Protein AF-A0ABD4KVR2-F1 (afdb_monomer_lite)

Sequence (107 aa):
NLKIDCLVRREITDPDKLQYAKDMGFPDYYLGIDYIGAKKAGKRIHWLAPSTYPVIEMILERVKELTNKQRALLIYYRESDFTYFLPDAIRELPEDEVESRELVGHV

Organism: Vibrio anguillarum (NCBI:txid55601)

Structure (mmCIF, N/CA/C/O backbone):
data_AF-A0ABD4KVR2-F1
#
_entry.id   AF-A0ABD4KVR2-F1
#
loop_
_atom_site.group_PDB
_atom_site.id
_atom_site.type_symbol
_atom_site.label_atom_id
_atom_site.label_alt_id
_atom_site.label_comp_id
_atom_site.label_asym_id
_atom_site.label_entity_id
_atom_site.label_seq_id
_atom_site.pdbx_PDB_ins_code
_atom_site.Cartn_x
_atom_site.Cartn_y
_atom_site.Cartn_z
_atom_site.occupancy
_atom_site.B_iso_or_equiv
_atom_site.auth_seq_id
_atom_site.auth_comp_id
_atom_site.auth_asym_id
_atom_site.auth_atom_id
_atom_site.pdbx_PDB_model_num
ATOM 1 N N . ASN A 1 1 ? 9.067 9.219 -6.908 1.00 49.88 1 ASN A N 1
ATOM 2 C CA . ASN A 1 1 ? 9.244 8.094 -5.966 1.00 49.88 1 ASN A CA 1
ATOM 3 C C . ASN A 1 1 ? 7.998 7.206 -6.006 1.00 49.88 1 ASN A C 1
ATOM 5 O O . ASN A 1 1 ? 6.921 7.700 -5.684 1.00 49.88 1 ASN A O 1
ATOM 9 N N . LEU A 1 2 ? 8.086 5.963 -6.503 1.00 55.44 2 LEU A N 1
ATOM 10 C CA . LEU A 1 2 ? 6.950 5.023 -6.468 1.00 55.44 2 LEU A CA 1
ATOM 11 C C . LEU A 1 2 ? 6.776 4.608 -5.011 1.00 55.44 2 LEU A C 1
ATOM 13 O O . LEU A 1 2 ? 7.577 3.833 -4.506 1.00 55.44 2 LEU A O 1
ATOM 17 N N . LYS A 1 3 ? 5.771 5.146 -4.316 1.00 64.31 3 LYS A N 1
ATOM 18 C CA . LYS A 1 3 ? 5.496 4.707 -2.948 1.00 64.31 3 LYS A CA 1
ATOM 19 C C . LYS A 1 3 ? 5.120 3.226 -2.984 1.00 64.31 3 LYS A C 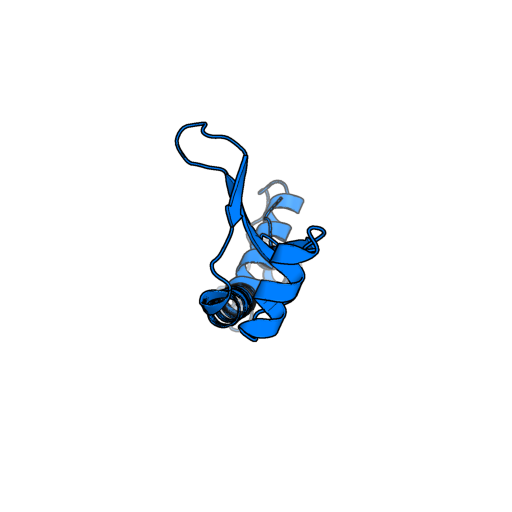1
ATOM 21 O O . LYS A 1 3 ? 4.084 2.854 -3.532 1.00 64.31 3 LYS A O 1
ATOM 26 N N . ILE A 1 4 ? 6.018 2.394 -2.472 1.00 70.12 4 ILE A N 1
ATOM 27 C CA . ILE A 1 4 ? 5.790 0.964 -2.259 1.00 70.12 4 ILE A CA 1
ATOM 28 C C . ILE A 1 4 ? 5.076 0.775 -0.925 1.00 70.12 4 ILE A C 1
ATOM 30 O O . ILE A 1 4 ? 4.204 -0.081 -0.813 1.00 70.12 4 ILE A O 1
ATOM 34 N N . ASP A 1 5 ? 5.401 1.616 0.057 1.00 82.50 5 ASP A N 1
ATOM 35 C CA . ASP A 1 5 ? 4.769 1.589 1.362 1.00 82.50 5 ASP A CA 1
ATOM 36 C C . ASP A 1 5 ? 3.833 2.783 1.547 1.00 82.50 5 ASP A C 1
ATOM 38 O O . ASP A 1 5 ? 4.260 3.937 1.636 1.00 82.50 5 ASP A O 1
ATOM 42 N N . CYS A 1 6 ? 2.535 2.499 1.516 1.00 90.94 6 CYS A N 1
ATOM 43 C CA . CYS A 1 6 ? 1.483 3.464 1.809 1.00 90.94 6 CYS A CA 1
ATOM 44 C C . CYS A 1 6 ? 0.823 3.203 3.164 1.00 90.94 6 CYS A C 1
ATOM 46 O O . CYS A 1 6 ? -0.004 4.015 3.572 1.00 90.94 6 CYS A O 1
ATOM 48 N N . LEU A 1 7 ? 1.162 2.116 3.868 1.00 94.31 7 LEU A N 1
ATOM 49 C CA . LEU A 1 7 ? 0.580 1.859 5.179 1.00 94.31 7 LEU A CA 1
ATOM 50 C C . LEU A 1 7 ? 1.259 2.714 6.239 1.00 94.31 7 LEU A C 1
ATOM 52 O O . LEU A 1 7 ? 2.479 2.835 6.302 1.00 94.31 7 LEU A O 1
ATOM 56 N N . VAL A 1 8 ? 0.437 3.298 7.098 1.00 95.50 8 VAL A N 1
ATOM 57 C CA . VAL A 1 8 ? 0.861 4.078 8.252 1.00 95.50 8 VAL A CA 1
ATOM 58 C C . VAL A 1 8 ? 0.318 3.388 9.488 1.00 95.50 8 VAL A C 1
ATOM 60 O O . VAL A 1 8 ? -0.896 3.257 9.634 1.00 95.50 8 VAL A O 1
ATOM 63 N N . ARG A 1 9 ? 1.215 2.977 10.384 1.00 96.12 9 ARG A N 1
ATOM 64 C CA . ARG A 1 9 ? 0.865 2.478 11.717 1.00 96.12 9 ARG A CA 1
ATOM 65 C C . ARG A 1 9 ? 1.131 3.568 12.747 1.00 96.12 9 ARG A C 1
ATOM 67 O O . ARG A 1 9 ? 2.155 4.248 12.669 1.00 96.12 9 ARG A O 1
ATOM 74 N N . ARG A 1 10 ? 0.202 3.766 13.680 1.00 96.56 10 ARG A N 1
ATOM 75 C CA . ARG A 1 10 ? 0.364 4.681 14.818 1.00 96.56 10 ARG A CA 1
ATOM 76 C C . ARG A 1 10 ? -0.147 4.041 16.088 1.00 96.56 10 ARG A C 1
ATOM 78 O O . ARG A 1 10 ? -1.212 3.442 16.078 1.00 96.56 10 ARG A O 1
ATOM 85 N N . GLU A 1 11 ? 0.581 4.236 17.170 1.00 96.38 11 GLU A N 1
ATOM 86 C CA . GLU A 1 11 ? 0.170 3.797 18.498 1.00 96.38 11 GLU A CA 1
ATOM 87 C C . GLU A 1 11 ? -1.124 4.492 18.951 1.00 96.38 11 GLU A C 1
ATOM 89 O O . GLU A 1 11 ? -1.368 5.665 18.635 1.00 96.38 11 GLU A O 1
ATOM 94 N N . ILE A 1 12 ? -1.956 3.765 19.699 1.00 96.81 12 ILE A N 1
ATOM 95 C CA . ILE A 1 12 ? -3.082 4.344 20.430 1.00 96.81 12 ILE A CA 1
ATOM 96 C C . ILE A 1 12 ? -2.559 4.871 21.771 1.00 96.81 12 ILE A C 1
ATOM 98 O O . ILE A 1 12 ? -2.374 4.113 22.715 1.00 96.81 12 ILE A O 1
ATOM 102 N N . THR A 1 13 ? -2.345 6.183 21.867 1.00 96.44 13 THR A N 1
ATOM 103 C CA . THR A 1 13 ? -1.815 6.821 23.090 1.00 96.44 13 THR A CA 1
ATOM 104 C C . THR A 1 13 ? -2.888 7.166 24.125 1.00 96.44 13 THR A C 1
ATOM 106 O O . THR A 1 13 ? -2.569 7.524 25.253 1.00 96.44 13 THR A O 1
ATOM 109 N N . ASP A 1 14 ? -4.160 7.122 23.731 1.00 96.75 14 ASP A N 1
ATOM 110 C CA . ASP A 1 14 ? -5.317 7.389 24.586 1.00 96.75 14 ASP A CA 1
ATOM 111 C C . ASP A 1 14 ? -5.680 6.106 25.365 1.00 96.75 14 ASP A C 1
ATOM 113 O O . ASP A 1 14 ? -6.045 5.112 24.723 1.00 96.75 14 ASP A O 1
ATOM 117 N N . PRO A 1 15 ? -5.570 6.093 26.710 1.00 97.12 15 PRO A N 1
ATOM 118 C CA . PRO A 1 15 ? -5.787 4.889 27.513 1.00 97.12 15 PRO A CA 1
ATOM 119 C C . PRO A 1 15 ? -7.186 4.289 27.358 1.00 97.12 15 PRO A C 1
ATOM 121 O O . PRO A 1 15 ? -7.311 3.066 27.306 1.00 97.12 15 PRO A O 1
ATOM 124 N N . ASP A 1 16 ? -8.219 5.124 27.223 1.00 97.38 16 ASP A N 1
ATOM 125 C CA . ASP A 1 16 ? -9.605 4.661 27.112 1.00 97.38 16 ASP A CA 1
ATOM 126 C C . ASP A 1 16 ? -9.820 3.953 25.770 1.00 97.38 16 ASP A C 1
ATOM 128 O O . ASP A 1 16 ? -10.433 2.886 25.695 1.00 97.38 16 ASP A O 1
ATOM 132 N N . LYS A 1 17 ? -9.245 4.500 24.691 1.00 95.56 17 LYS A N 1
ATOM 133 C CA . LYS A 1 17 ? -9.306 3.879 23.357 1.00 95.56 17 LYS A CA 1
ATOM 134 C C . LYS A 1 17 ? -8.479 2.606 23.273 1.00 95.56 17 LYS A C 1
ATOM 136 O O . LYS A 1 17 ? -8.885 1.664 22.594 1.00 95.56 17 LYS A O 1
ATOM 141 N N . LEU A 1 18 ? -7.328 2.578 23.942 1.00 96.88 18 LEU A N 1
ATOM 142 C CA . LEU A 1 18 ? -6.487 1.390 24.008 1.00 96.88 18 LEU A CA 1
ATOM 143 C C . LEU A 1 18 ? -7.195 0.270 24.778 1.00 96.88 18 LEU A C 1
ATOM 145 O O . LEU A 1 18 ? -7.165 -0.880 24.343 1.00 96.88 18 LEU A O 1
ATOM 149 N N . GLN A 1 19 ? -7.856 0.598 25.891 1.00 97.31 19 GLN A N 1
ATOM 150 C CA . GLN A 1 19 ? -8.642 -0.370 26.649 1.00 97.31 19 GLN A CA 1
ATOM 151 C C . GLN A 1 19 ? -9.819 -0.895 25.822 1.00 97.31 19 GLN A C 1
ATOM 153 O O . GLN A 1 19 ? -9.968 -2.105 25.692 1.00 97.31 19 GLN A O 1
ATOM 158 N N . TYR A 1 20 ? -10.566 -0.012 25.156 1.00 95.44 20 TYR A N 1
ATOM 159 C CA . TYR A 1 20 ? -11.644 -0.413 24.250 1.00 95.44 20 TYR A CA 1
ATOM 160 C C . TYR A 1 20 ? -11.167 -1.358 23.135 1.00 95.44 20 TYR A C 1
ATOM 162 O O . TYR A 1 20 ? -11.833 -2.346 22.825 1.00 95.44 20 TYR A O 1
ATOM 170 N N . ALA A 1 21 ? -10.007 -1.080 22.527 1.00 94.69 21 ALA A N 1
ATOM 171 C CA . ALA A 1 21 ? -9.436 -1.952 21.504 1.00 94.69 21 ALA A CA 1
ATOM 172 C C . ALA A 1 21 ? -9.152 -3.355 22.061 1.00 94.69 21 ALA A C 1
ATOM 174 O O . ALA A 1 21 ? -9.540 -4.341 21.439 1.00 94.69 21 ALA A O 1
ATOM 175 N N . LYS A 1 22 ? -8.557 -3.448 23.257 1.00 95.31 22 LYS A N 1
ATOM 176 C CA . LYS A 1 22 ? -8.303 -4.727 23.938 1.00 95.31 22 LYS A CA 1
ATOM 177 C C . LYS A 1 22 ? -9.595 -5.480 24.244 1.00 95.31 22 LYS A C 1
ATOM 179 O O . LYS A 1 22 ? -9.675 -6.668 23.946 1.00 95.31 22 LYS A O 1
ATOM 184 N N . ASP A 1 23 ? -10.601 -4.789 24.774 1.00 97.00 23 ASP A N 1
ATOM 185 C CA . ASP A 1 23 ? -11.894 -5.383 25.133 1.00 97.00 23 ASP A CA 1
ATOM 186 C C . ASP A 1 23 ? -12.609 -5.978 23.906 1.00 97.00 23 ASP A C 1
ATOM 188 O O . ASP A 1 23 ? -13.290 -6.997 24.006 1.00 97.00 23 ASP A O 1
ATOM 192 N N . MET A 1 24 ? -12.407 -5.375 22.730 1.00 94.44 24 MET A N 1
ATOM 193 C CA . MET A 1 24 ? -12.960 -5.835 21.451 1.00 94.44 24 MET A CA 1
ATOM 194 C C . MET A 1 24 ? -12.051 -6.817 20.692 1.00 94.44 24 MET A C 1
ATOM 196 O O . MET A 1 24 ? -12.413 -7.265 19.603 1.00 94.44 24 MET A O 1
ATOM 200 N N . GLY A 1 25 ? -10.867 -7.147 21.220 1.00 94.56 25 GLY A N 1
ATOM 201 C CA . GLY A 1 25 ? -9.878 -7.982 20.528 1.00 94.56 25 GLY A CA 1
ATOM 202 C C . GLY A 1 25 ? -9.279 -7.328 19.274 1.00 94.56 25 GLY A C 1
ATOM 203 O O . GLY A 1 25 ? -8.841 -8.023 18.357 1.00 94.56 25 GLY A O 1
ATOM 204 N N . PHE A 1 26 ? -9.290 -5.997 19.199 1.00 94.94 26 PHE A N 1
ATOM 205 C CA . PHE A 1 26 ? -8.690 -5.223 18.117 1.00 94.94 26 PHE A CA 1
ATOM 206 C C . PHE A 1 26 ? -7.198 -4.951 18.359 1.00 94.94 26 PHE A C 1
ATOM 208 O O . PHE A 1 26 ? -6.739 -4.975 19.502 1.00 94.94 26 PHE A O 1
ATOM 215 N N . PRO A 1 27 ? -6.431 -4.646 17.295 1.00 94.25 27 PRO A N 1
ATOM 216 C CA . PRO A 1 27 ? -5.040 -4.232 17.433 1.00 94.25 27 PRO A CA 1
ATOM 217 C C . PRO A 1 27 ? -4.881 -2.952 18.263 1.00 94.25 27 PRO A C 1
ATOM 219 O O . PRO A 1 27 ? -5.727 -2.058 18.224 1.00 94.25 27 PRO A O 1
ATOM 222 N N . ASP A 1 28 ? -3.746 -2.831 18.946 1.00 95.44 28 ASP A N 1
ATOM 223 C CA . ASP A 1 28 ? -3.356 -1.693 19.793 1.00 95.44 28 ASP A CA 1
ATOM 224 C C . ASP A 1 28 ? -2.795 -0.492 19.004 1.00 95.44 28 ASP A C 1
ATOM 226 O O . ASP A 1 28 ? -2.169 0.417 19.557 1.00 95.44 28 ASP A O 1
ATOM 230 N N . TYR A 1 29 ? -3.054 -0.455 17.695 1.00 96.88 29 TYR A N 1
ATOM 231 C CA . TYR A 1 29 ? -2.591 0.586 16.790 1.00 96.88 29 TYR A CA 1
ATOM 232 C C . TYR A 1 29 ? -3.663 0.992 15.769 1.00 96.88 29 TYR A C 1
ATOM 234 O O . TYR A 1 29 ? -4.522 0.217 15.338 1.00 96.88 29 TYR A O 1
ATOM 242 N N . TYR A 1 30 ? -3.566 2.236 15.310 1.00 97.38 30 TYR A N 1
ATOM 243 C CA . TYR A 1 30 ? -4.265 2.719 14.128 1.00 97.38 30 TYR A CA 1
ATOM 244 C C . TYR A 1 30 ? -3.508 2.312 12.868 1.00 97.38 30 TYR A C 1
ATOM 246 O O . TYR A 1 30 ? -2.312 2.590 12.744 1.00 97.38 30 TYR A O 1
ATOM 254 N N . LEU A 1 31 ? -4.216 1.722 11.907 1.00 97.44 31 LEU A N 1
ATOM 255 C CA . LEU A 1 31 ? -3.719 1.485 10.556 1.00 97.44 31 LEU A CA 1
ATOM 256 C C . LEU A 1 31 ? -4.383 2.464 9.589 1.00 97.44 31 LEU A C 1
ATOM 258 O O . LEU A 1 31 ? -5.599 2.661 9.615 1.00 97.44 31 LEU A O 1
ATOM 262 N N . GLY A 1 32 ? -3.591 3.078 8.719 1.00 96.62 32 GLY A N 1
ATOM 263 C CA . GLY A 1 32 ? -4.093 3.976 7.690 1.00 96.62 32 GLY A CA 1
ATOM 264 C C . GLY A 1 32 ? -3.357 3.835 6.368 1.00 96.62 32 GLY A C 1
ATOM 265 O O . GLY A 1 32 ? -2.256 3.297 6.312 1.00 96.62 32 GLY A O 1
ATOM 266 N N . ILE A 1 33 ? -3.969 4.349 5.304 1.00 94.56 33 ILE A N 1
ATOM 267 C CA . ILE A 1 33 ? -3.393 4.393 3.956 1.00 94.56 33 ILE A CA 1
ATOM 268 C C . ILE A 1 33 ? -3.044 5.847 3.620 1.00 94.56 33 ILE A C 1
ATOM 270 O O . ILE A 1 33 ? -3.936 6.693 3.572 1.00 94.56 33 ILE A O 1
ATOM 274 N N . ASP A 1 34 ? -1.765 6.142 3.384 1.00 92.88 34 ASP A N 1
ATOM 275 C CA . ASP A 1 34 ? -1.245 7.427 2.898 1.00 92.88 34 ASP A CA 1
ATOM 276 C C . ASP A 1 34 ? -1.386 7.526 1.370 1.00 92.88 34 ASP A C 1
ATOM 278 O O . ASP A 1 34 ? -0.751 6.778 0.621 1.00 92.88 34 ASP A O 1
ATOM 282 N N . TYR A 1 35 ? -2.191 8.480 0.900 1.00 89.00 35 TYR A N 1
ATOM 283 C CA . TYR A 1 35 ? -2.447 8.713 -0.522 1.00 89.00 35 TYR A CA 1
ATOM 284 C C . TYR A 1 35 ? -2.514 10.207 -0.869 1.00 89.00 35 TYR A C 1
ATOM 286 O O . TYR A 1 35 ? -2.649 11.085 -0.012 1.00 89.00 35 TYR A O 1
ATOM 294 N N . ILE A 1 36 ? -2.411 10.503 -2.166 1.00 88.19 36 ILE A N 1
ATOM 295 C CA . ILE A 1 36 ? -2.646 11.842 -2.715 1.00 88.19 36 ILE A CA 1
ATOM 296 C C . ILE A 1 36 ? -4.104 11.898 -3.163 1.00 88.19 36 ILE A C 1
ATOM 298 O O . ILE A 1 36 ? -4.514 11.154 -4.052 1.00 88.19 36 ILE A O 1
ATOM 302 N N . GLY A 1 37 ? -4.893 12.764 -2.532 1.00 83.69 37 GLY A N 1
ATOM 303 C CA . GLY A 1 37 ? -6.291 12.960 -2.883 1.00 83.69 37 GLY A CA 1
ATOM 304 C C . GLY A 1 37 ? -6.452 13.575 -4.274 1.00 83.69 37 GLY A C 1
ATOM 305 O O . GLY A 1 37 ? -5.627 14.371 -4.730 1.00 83.69 37 GLY A O 1
ATOM 306 N N . ALA A 1 38 ? -7.548 13.223 -4.945 1.00 84.50 38 ALA A N 1
ATOM 307 C CA . ALA A 1 38 ? -7.890 13.774 -6.252 1.00 84.50 38 ALA A CA 1
ATOM 308 C C . ALA A 1 38 ? -8.092 15.303 -6.204 1.00 84.50 38 ALA A C 1
ATOM 310 O O . ALA A 1 38 ? -8.306 15.891 -5.144 1.00 84.50 38 ALA A O 1
ATOM 311 N N . LYS A 1 39 ? -8.063 15.957 -7.373 1.00 85.19 39 LYS A N 1
ATOM 312 C CA . LYS A 1 39 ? -8.451 17.374 -7.549 1.00 85.19 39 LYS A CA 1
ATOM 313 C C . LYS A 1 39 ? -7.740 18.358 -6.601 1.00 85.19 39 LYS A C 1
ATOM 315 O O . LYS A 1 39 ? -8.371 19.250 -6.048 1.00 85.19 39 LYS A O 1
ATOM 320 N N . LYS A 1 40 ? -6.421 18.216 -6.419 1.00 75.81 40 LYS A N 1
ATOM 321 C CA . LYS A 1 40 ? -5.604 19.071 -5.530 1.00 75.81 40 LYS A CA 1
ATOM 322 C C . LYS A 1 40 ? -5.981 18.987 -4.039 1.00 75.81 40 LYS A C 1
ATOM 324 O O . LYS A 1 40 ? -5.587 19.855 -3.269 1.00 75.81 40 LYS A O 1
ATOM 329 N N . ALA A 1 41 ? -6.662 17.925 -3.597 1.00 80.94 41 ALA A N 1
ATOM 330 C CA . ALA A 1 41 ? -6.983 17.721 -2.179 1.00 80.94 41 ALA A CA 1
ATOM 331 C C . ALA A 1 41 ? -5.749 17.447 -1.290 1.00 80.94 41 ALA A C 1
ATOM 333 O O . ALA A 1 41 ? -5.863 17.400 -0.064 1.00 80.94 41 ALA A O 1
ATOM 334 N N . GLY A 1 42 ? -4.566 17.294 -1.893 1.00 88.31 42 GLY A N 1
ATOM 335 C CA . GLY A 1 42 ? -3.297 17.141 -1.191 1.00 88.31 42 GLY A CA 1
ATOM 336 C C . GLY A 1 42 ? -3.117 15.755 -0.575 1.00 88.31 42 GLY A C 1
ATOM 337 O O . GLY A 1 42 ? -3.825 14.803 -0.900 1.00 88.31 42 GLY A O 1
ATOM 338 N N . LYS A 1 43 ? -2.125 15.635 0.307 1.00 89.69 43 LYS A N 1
ATOM 339 C CA . LYS A 1 43 ? -1.797 14.384 0.999 1.00 89.69 43 LYS A CA 1
ATOM 340 C C . LYS A 1 43 ? -2.828 14.087 2.098 1.00 89.69 43 LYS A C 1
ATOM 342 O O . LYS A 1 43 ? -3.227 14.992 2.841 1.00 89.69 43 LYS A O 1
ATOM 347 N N . ARG A 1 44 ? -3.266 12.831 2.203 1.00 91.25 44 ARG A N 1
ATOM 348 C CA . ARG A 1 44 ? -4.268 12.356 3.170 1.00 91.25 44 ARG A CA 1
ATOM 349 C C . ARG A 1 44 ? -3.882 10.988 3.719 1.00 91.25 44 ARG A C 1
ATOM 351 O O . ARG A 1 44 ? -3.197 10.225 3.050 1.00 91.25 44 ARG A O 1
ATOM 358 N N . ILE A 1 45 ? -4.363 10.688 4.924 1.00 94.00 45 ILE A N 1
ATOM 359 C CA . ILE A 1 45 ? -4.347 9.337 5.487 1.00 94.00 45 ILE A CA 1
ATOM 360 C C . ILE A 1 45 ? -5.801 8.909 5.664 1.00 94.00 45 ILE A C 1
ATOM 362 O O . ILE A 1 45 ? -6.564 9.605 6.333 1.00 94.00 45 ILE A O 1
ATOM 366 N N . HIS A 1 46 ? -6.191 7.799 5.043 1.00 93.75 46 HIS A N 1
ATOM 367 C CA . HIS A 1 46 ? -7.476 7.157 5.305 1.00 93.75 46 HIS A CA 1
ATOM 368 C C . HIS A 1 46 ? -7.285 6.137 6.428 1.00 93.75 46 HIS A C 1
ATOM 370 O O . HIS A 1 46 ? -6.602 5.137 6.220 1.00 93.75 46 HIS A O 1
ATOM 376 N N . TRP A 1 47 ? -7.832 6.419 7.612 1.00 96.50 47 TRP A N 1
ATOM 377 C CA . TRP A 1 47 ? -7.791 5.509 8.759 1.00 96.50 47 TRP A CA 1
ATOM 378 C C . TRP A 1 47 ? -8.804 4.386 8.581 1.00 96.50 47 TRP A C 1
ATOM 380 O O . TRP A 1 47 ? -9.952 4.634 8.217 1.00 96.50 47 TRP A O 1
ATOM 390 N N . LEU A 1 48 ? -8.354 3.161 8.819 1.00 96.81 48 LEU A N 1
ATOM 391 C CA . LEU A 1 48 ? -9.114 1.949 8.562 1.00 96.81 48 LEU A CA 1
ATOM 392 C C . LEU A 1 48 ? -9.894 1.523 9.806 1.00 96.81 48 LEU A C 1
ATOM 394 O O . LEU A 1 48 ? -9.495 1.799 10.937 1.00 96.81 48 LEU A O 1
ATOM 398 N N . ALA A 1 49 ? -10.988 0.794 9.596 1.00 95.56 49 ALA A N 1
ATOM 399 C CA . ALA A 1 49 ? -11.645 0.082 10.684 1.00 95.56 49 ALA A CA 1
ATOM 400 C C . ALA A 1 49 ? -10.803 -1.152 11.075 1.00 95.56 49 ALA A C 1
ATOM 402 O O . ALA A 1 49 ? -10.366 -1.866 10.165 1.00 95.56 49 ALA A O 1
ATOM 403 N N . PRO A 1 50 ? -10.612 -1.461 12.373 1.00 95.38 50 PRO A N 1
ATOM 404 C CA . PRO A 1 50 ? -9.792 -2.593 12.829 1.00 95.38 50 PRO A CA 1
ATOM 405 C C . PRO A 1 50 ? -10.128 -3.936 12.173 1.00 95.38 50 PRO A C 1
ATOM 407 O O . PRO A 1 50 ? -9.237 -4.689 11.789 1.00 95.38 50 PRO A O 1
ATOM 410 N N . SER A 1 51 ? -11.416 -4.198 11.946 1.00 94.50 51 SER A N 1
ATOM 411 C CA . SER A 1 51 ? -11.902 -5.415 11.285 1.00 94.50 51 SER A CA 1
ATOM 412 C C . SER A 1 51 ? -11.409 -5.587 9.843 1.00 94.50 51 SER A C 1
ATOM 414 O O . SER A 1 51 ? -11.453 -6.691 9.306 1.00 94.50 51 SER A O 1
ATOM 416 N N . THR A 1 52 ? -10.930 -4.517 9.205 1.00 95.81 52 THR A N 1
ATOM 417 C CA . THR A 1 52 ? -10.448 -4.529 7.816 1.00 95.81 52 THR A CA 1
ATOM 418 C C . THR A 1 52 ? -8.935 -4.691 7.696 1.00 95.81 52 THR A C 1
ATOM 420 O O . THR A 1 52 ? -8.442 -4.881 6.585 1.00 95.81 52 THR A O 1
ATOM 423 N N . TYR A 1 53 ? -8.178 -4.636 8.798 1.00 95.75 53 TYR A N 1
ATOM 424 C CA . TYR A 1 53 ? -6.713 -4.646 8.724 1.00 95.75 53 TYR A CA 1
ATOM 425 C C . TYR A 1 53 ? -6.167 -5.897 8.016 1.00 95.75 53 TYR A C 1
ATOM 427 O O . TYR A 1 53 ? -5.411 -5.717 7.059 1.00 95.75 53 TYR A O 1
ATOM 435 N N . PRO A 1 54 ? -6.599 -7.135 8.355 1.00 95.06 54 PRO A N 1
ATOM 436 C CA . PRO A 1 54 ? -6.001 -8.334 7.763 1.00 95.06 54 PRO A CA 1
ATOM 437 C C . PRO A 1 54 ? -6.173 -8.398 6.242 1.00 95.06 54 PRO A C 1
ATOM 439 O O . PRO A 1 54 ? -5.246 -8.748 5.514 1.00 95.06 54 PRO A O 1
ATOM 442 N N . VAL A 1 55 ? -7.353 -8.016 5.740 1.00 96.19 55 VAL A N 1
ATOM 443 C CA . VAL A 1 55 ? -7.629 -8.043 4.298 1.00 96.19 55 VAL A CA 1
ATOM 444 C C . VAL A 1 55 ? -6.848 -6.960 3.555 1.00 96.19 55 VAL A C 1
ATOM 446 O O . VAL A 1 55 ? -6.335 -7.223 2.471 1.00 96.19 55 VAL A O 1
ATOM 449 N N . ILE A 1 56 ? -6.701 -5.764 4.131 1.00 95.62 56 ILE A N 1
ATOM 450 C CA . ILE A 1 56 ? -5.937 -4.678 3.506 1.00 95.62 56 ILE A CA 1
ATOM 451 C C . ILE A 1 56 ? -4.443 -5.007 3.461 1.00 95.62 56 ILE A C 1
ATOM 453 O O . ILE A 1 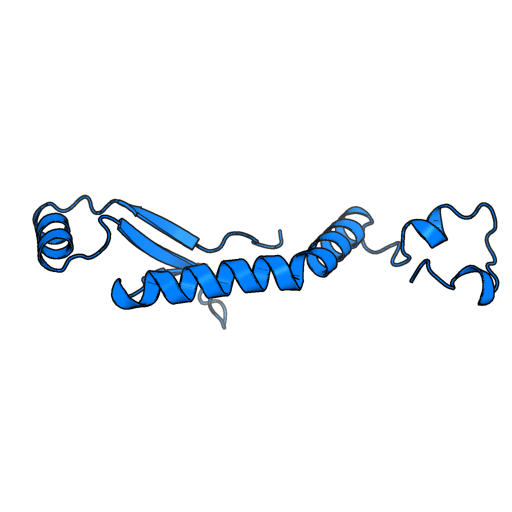56 ? -3.809 -4.793 2.426 1.00 95.62 56 ILE A O 1
ATOM 457 N N . GLU A 1 57 ? -3.881 -5.543 4.545 1.00 94.44 57 GLU A N 1
ATOM 458 C CA . GLU A 1 57 ? -2.476 -5.955 4.593 1.00 94.44 57 GLU A CA 1
ATOM 459 C C . GLU A 1 57 ? -2.189 -7.053 3.565 1.00 94.44 57 GLU A C 1
ATOM 461 O O . GLU A 1 57 ? -1.263 -6.904 2.765 1.00 94.44 57 GLU A O 1
ATOM 466 N N . MET A 1 58 ? -3.050 -8.074 3.498 1.00 96.31 58 MET A N 1
ATOM 467 C CA . MET A 1 58 ? -2.966 -9.131 2.489 1.00 96.31 58 MET A CA 1
ATOM 468 C C . MET A 1 58 ? -3.050 -8.568 1.064 1.00 96.31 58 MET A C 1
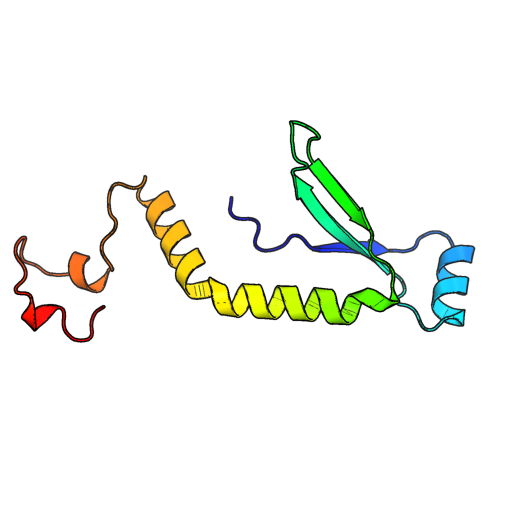ATOM 470 O O . MET A 1 58 ? -2.231 -8.917 0.218 1.00 96.31 58 MET A O 1
ATOM 474 N N . ILE A 1 59 ? -4.019 -7.690 0.766 1.00 95.12 59 ILE A N 1
ATOM 475 C CA . ILE A 1 59 ? -4.147 -7.080 -0.569 1.00 95.12 59 ILE A CA 1
ATOM 476 C C . ILE A 1 59 ? -2.866 -6.333 -0.933 1.00 95.12 59 ILE A C 1
ATOM 478 O O . ILE A 1 59 ? -2.370 -6.473 -2.052 1.00 95.12 59 ILE A O 1
ATOM 482 N N . LEU A 1 60 ? -2.318 -5.543 -0.009 1.00 92.75 60 LEU A N 1
ATOM 483 C CA 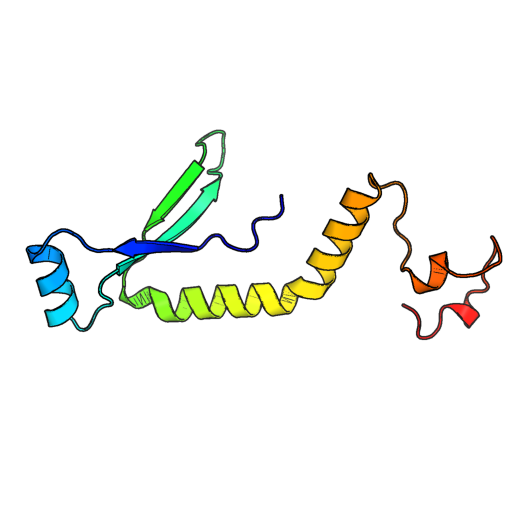. LEU A 1 60 ? -1.118 -4.769 -0.286 1.00 92.75 60 LEU A CA 1
ATOM 484 C C . LEU A 1 60 ? 0.093 -5.672 -0.536 1.00 92.75 60 LEU A C 1
ATOM 486 O O . LEU A 1 60 ? 0.852 -5.410 -1.466 1.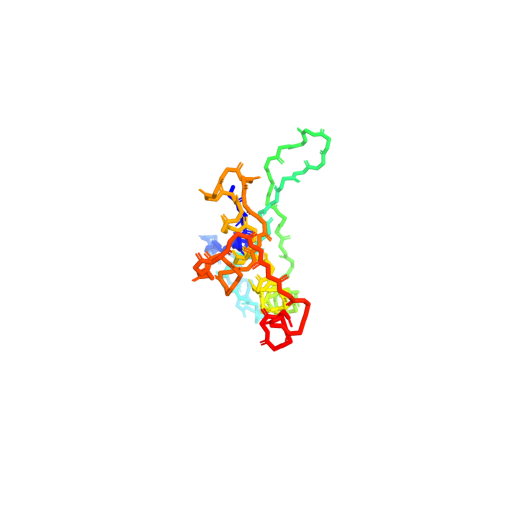00 92.75 60 LEU A O 1
ATOM 490 N N . GLU A 1 61 ? 0.264 -6.723 0.263 1.00 93.88 61 GLU A N 1
ATOM 491 C CA . GLU A 1 61 ? 1.309 -7.729 0.070 1.00 93.88 61 GLU A CA 1
ATOM 492 C C . GLU A 1 61 ? 1.187 -8.392 -1.307 1.00 93.88 61 GLU A C 1
ATOM 494 O O . GLU A 1 61 ? 2.129 -8.345 -2.098 1.00 93.88 61 GLU A O 1
ATOM 499 N N . ARG A 1 62 ? -0.006 -8.879 -1.668 1.00 95.81 62 ARG A N 1
ATOM 500 C CA . ARG A 1 62 ? -0.249 -9.501 -2.979 1.00 95.81 62 ARG A CA 1
ATOM 501 C C . ARG A 1 62 ? -0.018 -8.551 -4.144 1.00 95.81 62 ARG A C 1
ATOM 503 O O . ARG A 1 62 ? 0.566 -8.939 -5.151 1.00 95.81 62 ARG A O 1
ATOM 510 N N . VAL A 1 63 ? -0.435 -7.292 -4.026 1.00 93.12 63 VAL A N 1
ATOM 511 C CA . VAL A 1 63 ? -0.184 -6.285 -5.066 1.00 93.12 63 VAL A CA 1
ATOM 512 C C . VAL A 1 63 ? 1.310 -5.984 -5.179 1.00 93.12 63 VAL A C 1
ATOM 514 O O . VAL A 1 63 ? 1.809 -5.829 -6.296 1.00 93.12 63 VAL A O 1
ATOM 517 N N . LYS A 1 64 ? 2.047 -5.912 -4.062 1.00 91.44 64 LYS A N 1
ATOM 518 C CA . LYS A 1 64 ? 3.509 -5.739 -4.073 1.00 91.44 64 LYS A CA 1
ATOM 519 C C . LYS A 1 64 ? 4.192 -6.896 -4.801 1.00 91.44 64 LYS A C 1
ATOM 521 O O . LYS A 1 64 ? 4.999 -6.631 -5.687 1.00 91.44 64 LYS A O 1
ATOM 526 N N . GLU A 1 65 ? 3.824 -8.137 -4.491 1.00 94.19 65 GLU A N 1
ATOM 527 C CA . GLU A 1 65 ? 4.335 -9.338 -5.167 1.00 94.19 65 GLU A CA 1
ATOM 528 C C . GLU A 1 65 ? 4.034 -9.308 -6.671 1.00 94.19 65 GLU A C 1
ATOM 530 O O . GLU A 1 65 ? 4.949 -9.399 -7.493 1.00 94.19 65 GLU A O 1
ATOM 535 N N . LEU A 1 66 ? 2.764 -9.099 -7.036 1.00 95.50 66 LEU A N 1
ATOM 536 C CA . LEU A 1 66 ? 2.299 -9.119 -8.424 1.00 95.50 66 LEU A CA 1
ATOM 537 C C . LEU A 1 66 ? 2.974 -8.040 -9.280 1.00 95.50 66 LEU A C 1
ATOM 539 O O . LEU A 1 66 ? 3.265 -8.262 -10.453 1.00 95.50 66 LEU A O 1
ATOM 543 N N . THR A 1 67 ? 3.238 -6.870 -8.693 1.00 92.38 67 THR A N 1
ATOM 544 C CA . THR A 1 67 ? 3.795 -5.715 -9.414 1.00 92.38 67 THR A CA 1
ATOM 545 C C . THR A 1 67 ? 5.311 -5.571 -9.279 1.00 92.38 67 THR A C 1
ATOM 547 O O . THR A 1 67 ? 5.873 -4.614 -9.814 1.00 92.38 67 THR A O 1
ATOM 550 N N . ASN A 1 68 ? 6.001 -6.498 -8.604 1.00 91.19 68 ASN A N 1
ATOM 551 C CA . ASN A 1 68 ? 7.426 -6.367 -8.287 1.00 91.19 68 ASN A CA 1
ATOM 552 C C . ASN A 1 68 ? 8.298 -6.179 -9.544 1.00 91.19 68 ASN A C 1
ATOM 554 O O . ASN A 1 68 ? 9.010 -5.182 -9.665 1.00 91.19 68 ASN A O 1
ATOM 558 N N . LYS A 1 69 ? 8.167 -7.076 -10.533 1.00 88.94 69 LYS A N 1
ATOM 559 C CA . LYS A 1 69 ? 8.949 -7.011 -11.785 1.00 88.94 69 LYS A CA 1
ATOM 560 C C . LYS A 1 69 ? 8.724 -5.698 -12.543 1.00 88.94 69 LYS A C 1
ATOM 562 O O . LYS A 1 69 ? 9.671 -5.056 -12.981 1.00 88.94 69 LYS A O 1
ATOM 567 N N . GLN A 1 70 ? 7.468 -5.267 -12.649 1.00 88.75 70 GLN A N 1
ATOM 568 C CA . GLN A 1 70 ? 7.097 -4.025 -13.337 1.00 88.75 70 GLN A CA 1
ATOM 569 C C . GLN A 1 70 ? 7.642 -2.789 -12.611 1.00 88.75 70 GLN A C 1
ATOM 571 O O . GLN A 1 70 ? 8.065 -1.828 -13.247 1.00 88.75 70 GLN A O 1
ATOM 576 N N . ARG A 1 71 ? 7.654 -2.799 -11.272 1.00 89.19 71 ARG A N 1
ATOM 577 C CA . ARG A 1 71 ? 8.235 -1.714 -10.469 1.00 89.19 71 ARG A CA 1
ATOM 578 C C . ARG A 1 71 ? 9.746 -1.635 -10.633 1.00 89.19 71 ARG A C 1
ATOM 580 O O . ARG A 1 71 ? 10.240 -0.522 -10.779 1.00 89.19 71 ARG A O 1
ATOM 587 N N . ALA A 1 72 ? 10.445 -2.770 -10.635 1.00 87.38 72 ALA A N 1
ATOM 588 C CA . ALA A 1 72 ? 11.884 -2.820 -10.889 1.00 87.38 72 ALA A CA 1
ATOM 589 C C . ALA A 1 72 ? 12.219 -2.217 -12.261 1.00 87.38 72 ALA A C 1
ATOM 591 O O . ALA A 1 72 ? 13.060 -1.328 -12.357 1.00 87.38 72 ALA A O 1
ATOM 592 N N . LEU A 1 73 ? 11.459 -2.593 -13.292 1.00 87.06 73 LEU A N 1
ATOM 593 C CA . LEU A 1 73 ? 11.611 -2.045 -14.639 1.00 87.06 73 LEU A CA 1
ATOM 594 C C . LEU A 1 73 ? 11.358 -0.526 -14.696 1.00 87.06 73 LEU A C 1
ATOM 596 O O . LEU A 1 73 ? 12.121 0.219 -15.300 1.00 87.06 73 LEU A O 1
ATOM 600 N N . LEU A 1 74 ? 10.313 -0.033 -14.022 1.00 88.19 74 LEU A N 1
ATOM 601 C CA . LEU A 1 74 ? 10.026 1.406 -13.950 1.00 88.19 74 LEU A CA 1
ATOM 602 C C . LEU A 1 74 ? 11.087 2.204 -13.182 1.00 88.19 74 LEU A C 1
ATOM 604 O O . LEU A 1 74 ? 11.260 3.393 -13.454 1.00 88.19 74 LEU A O 1
ATOM 608 N N . ILE A 1 75 ? 11.726 1.598 -12.178 1.00 88.44 75 ILE A N 1
ATOM 609 C CA . ILE A 1 75 ? 12.851 2.209 -11.461 1.00 88.44 75 ILE A CA 1
ATOM 610 C C . ILE A 1 75 ? 14.029 2.345 -12.422 1.00 88.44 75 ILE A C 1
ATOM 612 O O . ILE A 1 75 ? 14.493 3.464 -12.615 1.00 88.44 75 ILE A O 1
ATOM 616 N N . TYR A 1 76 ? 14.393 1.260 -13.107 1.00 86.00 76 TYR A N 1
ATOM 617 C CA . TYR A 1 76 ? 15.445 1.254 -14.121 1.00 86.00 76 TYR A CA 1
ATOM 618 C C . TYR A 1 76 ? 15.230 2.333 -15.196 1.00 86.00 76 TYR A C 1
ATOM 620 O O . TYR A 1 76 ? 16.104 3.165 -15.430 1.00 86.00 76 TYR A O 1
ATOM 628 N N . TYR A 1 77 ? 14.029 2.420 -15.783 1.00 87.69 77 TYR A N 1
ATOM 629 C CA . TYR A 1 77 ? 13.745 3.446 -16.795 1.00 87.69 77 TYR A CA 1
ATOM 630 C C . TYR A 1 77 ? 13.925 4.865 -16.267 1.00 87.69 77 TYR A C 1
ATOM 632 O O . TYR A 1 77 ? 14.464 5.713 -16.972 1.00 87.69 77 TYR A O 1
ATOM 640 N N . ARG A 1 78 ? 13.522 5.135 -15.023 1.00 88.38 78 ARG A N 1
ATOM 641 C CA . ARG A 1 78 ? 13.725 6.457 -14.415 1.00 88.38 78 ARG A CA 1
ATOM 642 C C . ARG A 1 78 ? 15.188 6.762 -14.149 1.00 88.38 78 ARG A C 1
ATOM 644 O O . ARG A 1 78 ? 15.575 7.908 -14.307 1.00 88.38 78 ARG A O 1
ATOM 651 N N . GLU A 1 79 ? 15.967 5.772 -13.731 1.00 86.88 79 GLU A N 1
ATOM 652 C CA . GLU A 1 79 ? 17.410 5.927 -13.517 1.00 86.88 79 GLU A CA 1
ATOM 653 C C . GLU A 1 79 ? 18.156 6.162 -14.837 1.00 86.88 79 GLU A C 1
ATOM 655 O O . GLU A 1 79 ? 19.171 6.849 -14.848 1.00 86.88 79 GLU A O 1
ATOM 660 N N . SER A 1 80 ? 17.613 5.672 -15.955 1.00 85.56 80 SER A N 1
ATOM 661 C CA . SER A 1 80 ? 18.116 5.945 -17.307 1.00 85.56 80 SER A CA 1
ATOM 662 C C . SER A 1 80 ? 17.606 7.256 -17.932 1.00 85.56 80 SER A C 1
ATOM 664 O O . SER A 1 80 ? 17.793 7.464 -19.129 1.00 85.56 80 SER A O 1
ATOM 666 N N . ASP A 1 81 ? 16.882 8.108 -17.194 1.00 89.50 81 ASP A N 1
ATOM 667 C CA . ASP A 1 81 ? 16.168 9.277 -17.746 1.00 89.50 81 ASP A CA 1
ATOM 668 C C . ASP A 1 81 ? 15.271 8.939 -18.952 1.00 89.50 81 ASP A C 1
ATOM 670 O O . ASP A 1 81 ? 15.051 9.749 -19.852 1.00 89.50 81 ASP A O 1
ATOM 674 N N . PHE A 1 82 ? 14.722 7.721 -18.964 1.00 87.81 82 PHE A N 1
ATOM 675 C CA . PHE A 1 82 ? 13.894 7.193 -20.047 1.00 87.81 82 PHE A CA 1
ATOM 676 C C . PHE A 1 82 ? 14.583 7.218 -21.419 1.00 87.81 82 PHE A C 1
ATOM 678 O O . PHE A 1 82 ? 13.919 7.300 -22.451 1.00 87.81 82 PHE A O 1
ATOM 685 N N . THR A 1 83 ? 15.912 7.153 -21.444 1.00 86.31 83 THR A N 1
ATOM 686 C CA . THR A 1 83 ? 16.679 7.075 -22.694 1.00 86.31 83 THR A CA 1
ATOM 687 C C . THR A 1 83 ? 16.827 5.639 -23.193 1.00 86.31 83 THR A C 1
ATOM 689 O O . THR A 1 83 ? 17.100 5.434 -24.373 1.00 86.31 83 THR A O 1
ATOM 692 N N . TYR A 1 84 ? 16.560 4.645 -22.334 1.00 76.50 84 TYR A N 1
ATOM 693 C CA . TYR A 1 84 ? 16.670 3.227 -22.664 1.00 76.50 84 TYR A CA 1
ATOM 694 C C . TYR A 1 84 ? 15.493 2.424 -22.101 1.00 76.50 84 TYR A C 1
ATOM 696 O O . TYR A 1 84 ? 15.148 2.527 -20.925 1.00 76.50 84 TYR A O 1
ATOM 704 N N . PHE A 1 85 ? 14.884 1.606 -22.963 1.00 80.81 85 PHE A N 1
ATOM 705 C CA . PHE A 1 85 ? 13.705 0.790 -22.641 1.00 80.81 85 PHE A CA 1
ATOM 706 C C . PHE A 1 85 ? 13.904 -0.706 -22.894 1.00 80.81 85 PHE A C 1
ATOM 708 O O . PHE A 1 85 ? 12.967 -1.491 -22.759 1.00 80.81 85 PHE A O 1
ATOM 715 N N . LEU A 1 86 ? 15.102 -1.099 -23.322 1.00 77.56 86 LEU A N 1
ATOM 716 C CA . LEU A 1 86 ? 15.400 -2.483 -23.656 1.00 77.56 86 LEU A CA 1
ATOM 717 C C . LEU A 1 86 ? 15.848 -3.240 -22.396 1.00 77.56 86 LEU A C 1
ATOM 719 O O . LEU A 1 86 ? 16.514 -2.646 -21.545 1.00 77.56 86 LEU A O 1
ATOM 723 N N . PRO A 1 87 ? 15.495 -4.531 -22.253 1.00 73.44 87 PRO A N 1
ATOM 724 C CA . PRO A 1 87 ? 16.041 -5.383 -21.201 1.00 73.44 87 PRO A CA 1
ATOM 725 C C . PRO A 1 87 ? 17.573 -5.418 -21.233 1.00 73.44 87 PRO A C 1
ATOM 727 O O . PRO A 1 87 ? 18.172 -5.344 -22.308 1.00 73.44 87 PRO A O 1
ATOM 730 N N . ASP A 1 88 ? 18.203 -5.627 -20.073 1.00 73.94 88 ASP A N 1
ATOM 731 C CA . ASP A 1 88 ? 19.667 -5.726 -19.966 1.00 73.94 88 ASP A CA 1
ATOM 732 C C . ASP A 1 88 ? 20.263 -6.768 -20.918 1.00 73.94 88 ASP A C 1
ATOM 734 O O . ASP A 1 88 ? 21.302 -6.524 -21.519 1.00 73.94 88 ASP A O 1
ATOM 738 N N . ALA A 1 89 ? 19.553 -7.877 -21.142 1.00 73.38 89 ALA A N 1
ATOM 739 C CA . ALA A 1 89 ? 19.977 -8.926 -22.064 1.00 73.38 89 ALA A CA 1
ATOM 740 C C . ALA A 1 89 ? 20.165 -8.447 -23.514 1.00 73.38 89 ALA A C 1
ATOM 742 O O . ALA A 1 89 ? 20.986 -9.011 -24.224 1.00 73.38 89 ALA A O 1
ATOM 743 N N . ILE A 1 90 ? 19.422 -7.424 -23.953 1.00 75.69 90 ILE A N 1
ATOM 744 C CA . ILE A 1 90 ? 19.599 -6.812 -25.278 1.00 75.69 90 ILE A CA 1
ATOM 745 C C . ILE A 1 90 ? 20.688 -5.733 -25.220 1.00 75.69 90 ILE A C 1
ATOM 747 O O . ILE A 1 90 ? 21.452 -5.573 -26.161 1.00 75.69 90 ILE A O 1
ATOM 751 N N . ARG A 1 91 ? 20.791 -5.010 -24.098 1.00 72.88 91 ARG A N 1
ATOM 752 C CA . ARG A 1 91 ? 21.790 -3.949 -23.882 1.00 72.88 91 ARG A CA 1
ATOM 753 C C . ARG A 1 91 ? 23.228 -4.468 -23.852 1.00 72.88 91 ARG A C 1
ATOM 755 O O . ARG A 1 91 ? 24.140 -3.742 -24.224 1.00 72.88 91 ARG A O 1
ATOM 762 N N . GLU A 1 92 ? 23.433 -5.674 -23.338 1.00 75.56 92 GLU A N 1
ATOM 763 C CA . GLU A 1 92 ? 24.758 -6.288 -23.196 1.00 75.56 92 GLU A CA 1
ATOM 764 C C . GLU A 1 92 ? 25.252 -6.965 -24.480 1.00 75.56 92 GLU A C 1
ATOM 766 O O . GLU A 1 92 ? 26.372 -7.481 -24.506 1.00 75.56 92 GLU A O 1
ATOM 771 N N . LEU A 1 93 ? 24.446 -6.958 -25.546 1.00 77.25 93 LEU A N 1
ATOM 772 C CA . LEU A 1 93 ? 24.877 -7.479 -26.833 1.00 77.25 93 LEU A CA 1
ATOM 773 C C . LEU A 1 93 ? 25.963 -6.566 -27.425 1.00 77.25 93 LEU A C 1
ATOM 775 O O . LEU A 1 93 ? 25.849 -5.342 -27.363 1.00 77.25 93 LEU A O 1
ATOM 779 N N . PRO A 1 94 ? 27.041 -7.149 -27.974 1.00 74.44 94 PRO A N 1
ATOM 780 C CA . PRO A 1 94 ? 28.179 -6.387 -28.484 1.00 74.44 94 PRO A CA 1
ATOM 781 C C . PRO A 1 94 ? 27.883 -5.669 -29.809 1.00 74.44 94 PRO A C 1
ATOM 783 O O . PRO A 1 94 ? 28.710 -4.884 -30.271 1.00 74.44 94 PRO A O 1
ATOM 786 N N . GLU A 1 95 ? 26.743 -5.970 -30.427 1.00 77.81 95 GLU A N 1
ATOM 787 C CA . GLU A 1 95 ? 26.362 -5.567 -31.775 1.00 77.81 95 GLU A CA 1
ATOM 788 C C . GLU A 1 95 ? 25.149 -4.628 -31.722 1.00 77.81 95 GLU A C 1
ATOM 790 O O . GLU A 1 95 ? 24.227 -4.828 -30.931 1.00 77.81 95 GLU A O 1
ATOM 795 N N . ASP A 1 96 ? 25.145 -3.602 -32.579 1.00 74.31 96 ASP A N 1
ATOM 796 C CA . ASP A 1 96 ? 24.049 -2.622 -32.673 1.00 74.31 96 ASP A CA 1
ATOM 797 C C . ASP A 1 96 ? 22.795 -3.199 -33.363 1.00 74.31 96 ASP A C 1
ATOM 799 O O . ASP A 1 96 ? 21.706 -2.622 -33.291 1.00 74.31 96 ASP A O 1
ATOM 803 N N . GLU A 1 97 ? 22.944 -4.341 -34.037 1.00 77.12 97 GLU A N 1
ATOM 804 C CA . GLU A 1 97 ? 21.878 -5.090 -34.692 1.00 77.12 97 GLU A CA 1
ATOM 805 C C . GLU A 1 97 ? 21.740 -6.461 -34.029 1.00 77.12 97 GLU A C 1
ATOM 807 O O . GLU A 1 97 ? 22.730 -7.104 -33.696 1.00 77.12 97 GLU A O 1
ATOM 812 N N . VAL A 1 98 ? 20.499 -6.905 -33.829 1.00 74.62 98 VAL A N 1
ATOM 813 C CA . VAL A 1 98 ? 20.187 -8.185 -33.184 1.00 74.62 98 VAL A CA 1
ATOM 814 C C . VAL A 1 98 ? 19.143 -8.894 -34.025 1.00 74.62 98 VAL A C 1
ATOM 816 O O . VAL A 1 98 ? 18.112 -8.308 -34.380 1.00 74.62 98 VAL A O 1
ATOM 819 N N . GLU A 1 99 ? 19.366 -10.163 -34.344 1.00 80.38 99 GLU A N 1
ATOM 820 C CA . GLU A 1 99 ? 18.383 -10.941 -35.078 1.00 80.38 99 GLU A CA 1
ATOM 821 C C . GLU A 1 99 ? 17.252 -11.415 -34.157 1.00 80.38 99 GLU A C 1
ATOM 823 O O . GLU A 1 99 ? 17.452 -11.825 -33.015 1.00 80.38 99 GLU A O 1
ATOM 828 N N . SER A 1 100 ? 16.020 -11.460 -34.675 1.00 76.25 100 SER A N 1
ATOM 829 C CA . SER A 1 100 ? 14.842 -11.839 -33.874 1.00 76.25 100 SER A CA 1
ATOM 830 C C . SER A 1 100 ? 14.953 -13.217 -33.205 1.00 76.25 100 SER A C 1
ATOM 832 O O . SER A 1 100 ? 14.286 -13.449 -32.197 1.00 76.25 100 SER A O 1
ATOM 834 N N . ARG A 1 101 ? 15.754 -14.141 -33.754 1.00 81.94 101 ARG A N 1
ATOM 835 C CA . ARG A 1 101 ? 15.987 -15.472 -33.165 1.00 81.94 101 ARG A CA 1
ATOM 836 C C . ARG A 1 101 ? 16.841 -15.423 -31.897 1.00 81.94 101 ARG A C 1
ATOM 838 O O . ARG A 1 101 ? 16.713 -16.304 -31.056 1.00 81.94 101 ARG A O 1
ATOM 845 N N . GLU A 1 102 ? 17.668 -14.396 -31.754 1.00 70.31 102 GLU A N 1
ATOM 846 C CA . GLU A 1 102 ? 18.583 -14.198 -30.625 1.00 70.31 102 GLU A CA 1
ATOM 847 C C . GLU A 1 102 ? 17.859 -13.601 -29.414 1.00 70.31 102 GLU A C 1
ATOM 849 O O . GLU A 1 102 ? 18.345 -13.663 -28.292 1.00 70.31 102 GLU A O 1
ATOM 854 N N . LEU A 1 103 ? 16.640 -13.098 -29.619 1.00 71.25 103 LEU A N 1
ATOM 855 C CA . LEU A 1 103 ? 15.768 -12.600 -28.557 1.00 71.25 103 LEU A CA 1
ATOM 856 C C . LEU A 1 103 ? 14.965 -13.719 -27.866 1.00 71.25 103 LEU A C 1
ATOM 858 O O . LEU A 1 103 ? 14.324 -13.486 -26.839 1.00 71.25 103 LEU A O 1
ATOM 862 N N . VAL A 1 104 ? 14.971 -14.946 -28.399 1.00 69.88 104 VAL A N 1
ATOM 863 C CA . VAL A 1 104 ? 14.177 -16.062 -27.860 1.00 69.88 104 VAL A CA 1
ATOM 864 C C . VAL A 1 104 ? 14.754 -16.518 -26.514 1.00 69.88 104 VAL A C 1
ATOM 866 O O . VAL A 1 104 ? 15.847 -17.067 -26.453 1.00 69.88 104 VAL A O 1
ATOM 869 N N . GLY A 1 105 ? 13.994 -16.322 -25.430 1.00 65.56 105 GLY A N 1
ATOM 870 C CA . GLY A 1 105 ? 14.397 -16.676 -24.059 1.00 65.56 105 GLY A CA 1
ATOM 871 C C . GLY A 1 105 ? 14.979 -15.518 -23.238 1.00 65.56 105 GLY A C 1
ATOM 872 O O . GLY A 1 105 ? 15.201 -15.687 -22.039 1.00 65.56 105 GLY A O 1
ATOM 873 N N . HIS A 1 106 ? 15.168 -14.348 -23.855 1.00 60.97 106 HIS A N 1
ATOM 874 C CA . HIS A 1 106 ? 15.625 -13.114 -23.203 1.00 60.97 106 HIS A CA 1
ATOM 875 C C . HIS A 1 106 ? 14.502 -12.082 -22.978 1.00 60.97 106 HIS A C 1
ATOM 877 O O . HIS A 1 106 ? 14.734 -11.062 -22.324 1.00 60.97 106 HIS A O 1
ATOM 883 N N . VAL A 1 107 ? 13.294 -12.356 -23.492 1.00 52.59 107 VAL A N 1
ATOM 884 C CA . VAL A 1 107 ? 12.078 -11.526 -23.385 1.00 52.59 107 VAL A CA 1
ATOM 885 C C . VAL A 1 107 ? 10.960 -12.302 -22.697 1.00 52.59 107 VAL A C 1
ATOM 887 O O . VAL A 1 107 ? 10.789 -13.497 -23.030 1.00 52.59 107 VAL A O 1
#

pLDDT: mean 86.97, std 10.8, range [49.88, 97.44]

Foldseek 3Di:
DPCLDQKDKAADPDPVVQVVCVVVVFDRIWIWGWDQDPPNPGIDTHTDDRVCVVVVVVVSVVVCVVCVVVVVLVVVCVVVVVPDNDPVLVVPDPDPDDDPVSCVPVD

Radius of gyration: 22.06 Å; chains: 1; bo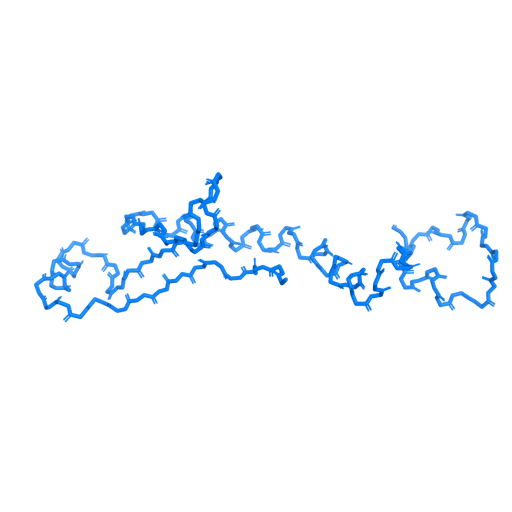unding box: 41×36×63 Å

Secondary structure (DSSP, 8-state):
---S--EEEEE---HHHHHHHHHTT--SEEEEEEEEETTTTEEEEEEPPGGGHHHHHHHHHHHHHHHHHHHHHHHHHHHTTTS--S-HHHHT-SSS---TTTTTTT-